Protein AF-A0A4W5JXM8-F1 (afdb_monomer_lite)

pLDDT: mean 73.45, std 16.63, range [31.39, 97.0]

Sequence (114 aa):
MLQGGMRTADVARAKNYNVRTTRQTADRPRSGRPRVTTTAQDWMATTTARVTPGMHNPSISAQTVHNRLRDRHHRQQCRLWAQTHRRWTRQDWQKVLFTDESRFCLTRGRFHFC

Organism: NCBI:txid62062

Foldseek 3Di:
DDPPDDDVVVVVVVVPDPPPPPPDPDDDPDPDDDDPDDPVLLVVLLVCVVVDDPPPDPVADPVNNVVSVVVVVVVVVVVVVCVVCVPPDPVNVVVDDDDDDWDWDDDPNDTDTD

Radius of gyration: 22.89 Å; chains: 1; bounding box: 66×38×47 Å

Secondary structure (DSSP, 8-state):
-------HHHHHHHH-S-TTTTT---PPPP--SPPSS-HHHHHHHHHHTTT-TT-S-TTS-HHHHHHHHHHHHHHHHHHHHHHHTTT--HHHHTT--------EEEETTEEEE-

InterPro domains:
  IPR036397 Ribonuclease H superfamily [G3DSA:3.30.420.10] (60-113)

Structure (mmCIF, N/CA/C/O backbone):
data_AF-A0A4W5JXM8-F1
#
_entry.id   AF-A0A4W5JXM8-F1
#
loop_
_atom_site.group_PDB
_atom_site.id
_atom_site.type_symbol
_atom_site.label_atom_id
_atom_site.label_alt_id
_atom_site.label_comp_id
_atom_site.label_asym_id
_atom_site.label_entity_id
_atom_site.label_seq_id
_atom_site.pdbx_PDB_ins_code
_atom_site.Cartn_x
_atom_site.Cartn_y
_atom_site.Cartn_z
_atom_site.occupancy
_atom_site.B_iso_or_equiv
_atom_site.auth_seq_id
_atom_site.auth_comp_id
_atom_site.auth_asym_id
_atom_site.auth_atom_id
_atom_site.pdbx_PDB_model_num
ATOM 1 N N . MET A 1 1 ? -40.304 18.672 1.586 1.00 31.39 1 MET A N 1
ATOM 2 C CA . MET A 1 1 ? -39.503 17.852 2.521 1.00 31.39 1 MET A CA 1
ATOM 3 C C . MET A 1 1 ? -39.674 16.394 2.111 1.00 31.39 1 MET A C 1
ATOM 5 O O . MET A 1 1 ? -40.776 15.885 2.238 1.00 31.39 1 MET A O 1
ATOM 9 N N . LEU A 1 2 ? -38.659 15.757 1.518 1.00 39.94 2 LEU A N 1
ATOM 10 C CA . LEU A 1 2 ? -38.732 14.358 1.072 1.00 39.94 2 LEU A CA 1
ATOM 11 C C . LEU A 1 2 ? -37.890 13.494 2.020 1.00 39.94 2 LEU A C 1
ATOM 13 O O . LEU A 1 2 ? -36.663 13.538 1.979 1.00 39.94 2 LEU A O 1
ATOM 17 N N . GLN A 1 3 ? -38.547 12.723 2.888 1.00 44.12 3 GLN A N 1
ATOM 18 C CA . GLN A 1 3 ? -37.912 11.657 3.668 1.00 44.12 3 GLN A CA 1
ATOM 19 C C . GLN A 1 3 ? -37.623 10.465 2.742 1.00 44.12 3 GLN A C 1
ATOM 21 O O . GLN A 1 3 ? -38.429 9.551 2.607 1.00 44.12 3 GLN A O 1
ATOM 26 N N . GLY A 1 4 ? -36.472 10.494 2.072 1.00 48.50 4 GLY A N 1
ATOM 27 C CA . GLY A 1 4 ? -35.953 9.397 1.250 1.00 48.50 4 GLY A CA 1
ATOM 28 C C . GLY A 1 4 ? -34.860 8.608 1.971 1.00 48.50 4 GLY A C 1
ATOM 29 O O . GLY A 1 4 ? -33.726 8.572 1.507 1.00 48.50 4 GLY A O 1
ATOM 30 N N . GLY A 1 5 ? -35.160 8.025 3.134 1.00 47.53 5 GLY A N 1
ATOM 31 C CA . GLY A 1 5 ? -34.216 7.165 3.856 1.00 47.53 5 GLY A CA 1
ATOM 32 C C . GLY A 1 5 ? -34.376 5.702 3.442 1.00 47.53 5 GLY A C 1
ATOM 33 O O . GLY A 1 5 ? -35.422 5.110 3.707 1.00 47.53 5 GLY A O 1
ATOM 34 N N . MET A 1 6 ? -33.356 5.108 2.811 1.00 56.25 6 MET A N 1
ATOM 35 C CA . MET A 1 6 ? -33.303 3.658 2.572 1.00 56.25 6 MET A CA 1
ATOM 36 C C . MET A 1 6 ? -33.459 2.912 3.902 1.00 56.25 6 MET A C 1
ATOM 38 O O . MET A 1 6 ? -32.747 3.196 4.867 1.00 56.25 6 MET A O 1
ATOM 42 N N . ARG A 1 7 ? -34.395 1.959 3.969 1.00 61.00 7 ARG A N 1
ATOM 43 C CA . ARG A 1 7 ? -34.633 1.175 5.185 1.00 61.00 7 ARG A CA 1
ATOM 44 C C . ARG A 1 7 ? -33.416 0.285 5.437 1.00 61.00 7 ARG A C 1
ATOM 46 O O . ARG A 1 7 ? -32.874 -0.319 4.516 1.00 61.00 7 ARG A O 1
ATOM 53 N N . THR A 1 8 ? -33.003 0.150 6.693 1.00 55.28 8 THR A N 1
ATOM 54 C CA . THR A 1 8 ? -31.840 -0.657 7.120 1.00 55.28 8 THR A CA 1
ATOM 55 C C . THR A 1 8 ? -31.870 -2.096 6.579 1.00 55.28 8 THR A C 1
ATOM 57 O O . THR A 1 8 ? -30.828 -2.686 6.294 1.00 55.28 8 THR A O 1
ATOM 60 N N . ALA A 1 9 ? -33.070 -2.647 6.370 1.00 53.91 9 ALA A N 1
ATOM 61 C CA . ALA A 1 9 ? -33.285 -3.961 5.770 1.00 53.91 9 ALA A CA 1
ATOM 62 C C . ALA A 1 9 ? -32.826 -4.048 4.300 1.00 53.91 9 ALA A C 1
ATOM 64 O O . ALA A 1 9 ? -32.301 -5.081 3.886 1.00 53.91 9 ALA A O 1
ATOM 65 N N . ASP A 1 10 ? -32.954 -2.968 3.528 1.00 57.06 10 ASP A N 1
ATOM 66 C CA . ASP A 1 10 ? -32.529 -2.916 2.126 1.00 57.06 10 ASP A CA 1
ATOM 67 C C . ASP A 1 10 ? -31.000 -2.867 2.017 1.00 57.06 10 ASP A C 1
ATOM 69 O O . ASP A 1 10 ? -30.415 -3.532 1.161 1.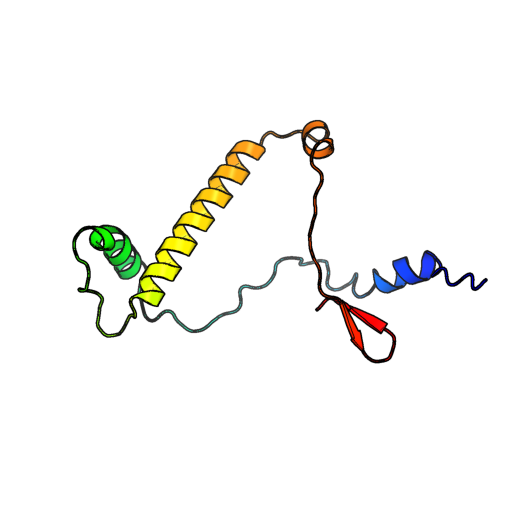00 57.06 10 ASP A O 1
ATOM 73 N N . VAL A 1 11 ? -30.338 -2.183 2.959 1.00 57.56 11 VAL A N 1
ATOM 74 C CA . VAL A 1 11 ? -28.870 -2.189 3.101 1.00 57.56 11 VAL A CA 1
ATOM 75 C C . VAL A 1 11 ? -28.367 -3.590 3.460 1.00 57.56 11 VAL A C 1
ATOM 77 O O . VAL A 1 11 ? -27.395 -4.072 2.877 1.00 57.56 11 VAL A O 1
ATOM 80 N N . ALA A 1 12 ? -29.041 -4.283 4.383 1.00 53.69 12 ALA A N 1
ATOM 81 C CA . ALA A 1 12 ? -28.696 -5.655 4.752 1.00 53.69 12 ALA A CA 1
ATOM 82 C C . ALA A 1 12 ? -28.901 -6.636 3.582 1.00 53.69 12 ALA A C 1
ATOM 84 O O . ALA A 1 12 ? -28.064 -7.510 3.357 1.00 53.69 12 ALA A O 1
ATOM 85 N N . ARG A 1 13 ? -29.965 -6.460 2.788 1.00 55.97 13 ARG A N 1
ATOM 86 C CA . ARG A 1 13 ? -30.256 -7.285 1.605 1.00 55.97 13 ARG A CA 1
ATOM 87 C C . ARG A 1 13 ? -29.265 -7.042 0.465 1.00 55.97 13 ARG A C 1
ATOM 89 O O . ARG A 1 13 ? -28.842 -8.001 -0.171 1.00 55.97 13 ARG A O 1
ATOM 96 N N . ALA A 1 14 ? -28.830 -5.796 0.267 1.00 58.12 14 ALA A N 1
ATOM 97 C CA . ALA A 1 14 ? -27.774 -5.434 -0.679 1.00 58.12 14 ALA A CA 1
ATOM 98 C C . ALA A 1 14 ? -26.382 -5.939 -0.261 1.00 58.12 14 ALA A C 1
ATOM 100 O O . ALA A 1 14 ? -25.515 -6.073 -1.114 1.00 58.12 14 ALA A O 1
ATOM 101 N N . LYS A 1 15 ? -26.159 -6.253 1.024 1.00 59.94 15 LYS A N 1
ATOM 102 C CA . LYS A 1 15 ? -24.945 -6.946 1.498 1.00 59.94 15 LYS A CA 1
ATOM 103 C C . LYS A 1 15 ? -25.039 -8.473 1.411 1.00 59.94 15 LYS A C 1
ATOM 105 O O . LYS A 1 15 ? -24.013 -9.140 1.426 1.00 59.94 15 LYS A O 1
ATOM 110 N N . ASN A 1 16 ? -26.247 -9.031 1.318 1.00 56.31 16 ASN A N 1
ATOM 111 C CA . ASN A 1 16 ? -26.509 -10.472 1.363 1.00 56.31 16 ASN A CA 1
ATOM 112 C C . ASN A 1 16 ? -26.633 -11.097 -0.040 1.00 56.31 16 ASN A C 1
ATOM 114 O O . ASN A 1 16 ? -27.465 -11.971 -0.282 1.00 56.31 16 ASN A O 1
ATOM 118 N N . TYR A 1 17 ? -25.816 -10.641 -0.992 1.00 53.50 17 TYR A N 1
ATOM 119 C CA . TYR A 1 17 ? -25.572 -11.392 -2.218 1.00 53.50 17 TYR A CA 1
ATOM 120 C C . TYR A 1 17 ? -24.395 -12.339 -1.943 1.00 53.50 17 TYR A C 1
ATOM 122 O O . TYR A 1 17 ? -23.270 -11.915 -1.713 1.00 53.50 17 TYR A O 1
ATOM 130 N N . ASN A 1 18 ? -24.660 -13.645 -1.951 1.00 57.28 18 ASN A N 1
ATOM 131 C CA . ASN A 1 18 ? -23.664 -14.725 -1.974 1.00 57.28 18 ASN A CA 1
ATOM 132 C C . ASN A 1 18 ? -22.950 -15.130 -0.670 1.00 57.28 18 ASN A C 1
ATOM 134 O O . ASN A 1 18 ? -21.740 -15.349 -0.679 1.00 57.28 18 ASN A O 1
ATOM 138 N N . VAL A 1 19 ? -23.706 -15.450 0.389 1.00 49.56 19 VAL A N 1
ATOM 139 C CA . VAL A 1 19 ? -23.210 -16.237 1.551 1.00 49.56 19 VAL A CA 1
ATOM 140 C C . VAL A 1 19 ? -22.688 -17.636 1.149 1.00 49.56 19 VAL A C 1
ATOM 142 O O . VAL A 1 19 ? -21.873 -18.232 1.851 1.00 49.56 19 VAL A O 1
ATOM 145 N N . ARG A 1 20 ? -23.105 -18.178 -0.007 1.00 40.66 20 ARG A N 1
ATOM 146 C CA . ARG A 1 20 ? -22.617 -19.479 -0.513 1.00 40.66 20 ARG A CA 1
ATOM 147 C C . ARG A 1 20 ? -21.250 -19.415 -1.209 1.00 40.66 20 ARG A C 1
ATOM 149 O O . ARG A 1 20 ? -20.563 -20.430 -1.230 1.00 40.66 20 ARG A O 1
ATOM 156 N N . THR A 1 21 ? -20.822 -18.252 -1.702 1.00 41.97 21 THR A N 1
ATOM 157 C CA . THR A 1 21 ? -19.524 -18.078 -2.394 1.00 41.97 21 THR A CA 1
ATOM 158 C C . THR A 1 21 ? -18.424 -17.572 -1.448 1.00 41.97 21 THR A C 1
ATOM 160 O O . THR A 1 21 ? -17.245 -17.638 -1.768 1.00 41.97 21 THR A O 1
ATOM 163 N N . THR A 1 22 ? -18.778 -17.120 -0.239 1.00 48.06 22 THR A N 1
ATOM 164 C CA . THR A 1 22 ? -17.853 -16.495 0.729 1.00 48.06 22 THR A CA 1
ATOM 165 C C . THR A 1 22 ? -17.015 -17.474 1.554 1.00 48.06 22 THR A C 1
ATOM 167 O O . THR A 1 22 ? -16.244 -17.040 2.404 1.00 48.06 22 THR A O 1
ATOM 170 N N . ARG A 1 23 ? -17.137 -18.793 1.351 1.00 43.56 23 ARG A N 1
ATOM 171 C CA . ARG A 1 23 ? -16.299 -19.767 2.082 1.00 43.56 23 ARG A CA 1
ATOM 172 C C . ARG A 1 23 ? -14.869 -19.871 1.540 1.00 43.56 23 ARG A C 1
ATOM 174 O O . ARG A 1 23 ? -14.038 -20.518 2.166 1.00 43.56 23 ARG A O 1
ATOM 181 N N . GLN A 1 24 ? -14.572 -19.215 0.419 1.00 56.69 24 GLN A N 1
ATOM 182 C CA . GLN A 1 24 ? -13.214 -19.002 -0.074 1.00 56.69 24 GLN A CA 1
ATOM 183 C C . GLN A 1 24 ? -13.045 -17.531 -0.465 1.00 56.69 24 GLN A C 1
ATOM 185 O O . GLN A 1 24 ? -13.334 -17.128 -1.584 1.00 56.69 24 GLN A O 1
ATOM 190 N N . THR A 1 25 ? -12.563 -16.722 0.475 1.00 54.75 25 THR A N 1
ATOM 191 C CA . THR A 1 25 ? -12.200 -15.306 0.270 1.00 54.75 25 THR A CA 1
ATOM 192 C C . THR A 1 25 ? -10.791 -15.138 -0.308 1.00 54.75 25 THR A C 1
ATOM 194 O O . THR A 1 25 ? -10.211 -14.058 -0.243 1.00 54.75 25 THR A O 1
ATOM 197 N N . ALA A 1 26 ? -10.194 -16.214 -0.817 1.00 57.75 26 ALA A N 1
ATOM 198 C CA . ALA A 1 26 ? -8.900 -16.152 -1.470 1.00 57.75 26 ALA A CA 1
ATOM 199 C C . ALA A 1 26 ? -9.129 -15.853 -2.952 1.00 57.75 26 ALA A C 1
ATOM 201 O O . ALA A 1 26 ? -9.621 -16.708 -3.688 1.00 57.75 26 ALA A O 1
ATOM 202 N N . ASP A 1 27 ? -8.780 -14.641 -3.382 1.00 56.41 27 ASP A N 1
ATOM 203 C CA . ASP A 1 27 ? -8.702 -14.324 -4.805 1.00 56.41 27 ASP A CA 1
ATOM 204 C C . ASP A 1 27 ? -7.713 -15.297 -5.462 1.00 56.41 27 ASP A C 1
ATOM 206 O O . ASP A 1 27 ? -6.556 -15.421 -5.038 1.00 56.41 27 ASP A O 1
ATOM 210 N N . ARG A 1 28 ? -8.177 -16.056 -6.458 1.00 63.22 28 ARG A N 1
ATOM 211 C CA . ARG A 1 28 ? -7.311 -16.986 -7.182 1.00 63.22 28 ARG A CA 1
ATOM 212 C C . ARG A 1 28 ? -6.347 -16.137 -8.007 1.00 63.22 28 ARG A C 1
ATOM 214 O O . ARG A 1 28 ? -6.817 -15.349 -8.829 1.00 63.22 28 ARG A O 1
ATOM 221 N N . PRO A 1 29 ? -5.019 -16.304 -7.867 1.00 64.69 29 PRO A N 1
ATOM 222 C CA . PRO A 1 29 ? -4.078 -15.505 -8.634 1.00 64.69 29 PRO A CA 1
ATOM 223 C C . PRO A 1 29 ? -4.359 -15.687 -10.127 1.00 64.69 29 PRO A C 1
ATOM 225 O O . PRO A 1 29 ? -4.309 -16.800 -10.659 1.00 64.69 29 PRO A O 1
ATOM 228 N N . ARG A 1 30 ? -4.709 -14.583 -10.796 1.00 70.50 30 ARG A N 1
ATOM 229 C CA . ARG A 1 30 ? -4.930 -14.559 -12.243 1.00 70.50 30 ARG A CA 1
ATOM 230 C C . ARG A 1 30 ? -3.636 -15.002 -12.926 1.00 70.50 30 ARG A C 1
ATOM 232 O O . ARG A 1 30 ? -2.571 -14.473 -12.615 1.00 70.50 30 ARG A O 1
ATOM 239 N N . SER A 1 31 ? -3.728 -15.954 -13.855 1.00 64.38 31 SER A N 1
ATOM 240 C CA . SER A 1 31 ? -2.561 -16.584 -14.497 1.00 64.38 31 SER A CA 1
ATOM 241 C C . SER A 1 31 ? -1.690 -15.612 -15.297 1.00 64.38 31 SER A C 1
ATOM 243 O O . SER A 1 31 ? -0.525 -15.918 -15.528 1.00 64.38 31 SER A O 1
ATOM 245 N N . GLY A 1 32 ? -2.212 -14.429 -15.640 1.00 73.81 32 GLY A N 1
ATOM 246 C CA . GLY A 1 32 ? -1.446 -13.325 -16.212 1.00 73.81 32 GLY A CA 1
ATOM 247 C C . GLY A 1 32 ? -0.754 -13.669 -17.534 1.00 73.81 32 GLY A C 1
ATOM 248 O O . GLY A 1 32 ? -0.808 -14.786 -18.041 1.00 73.81 32 GLY A O 1
ATOM 249 N N . ARG A 1 33 ? -0.084 -12.679 -18.123 1.00 72.25 33 ARG A N 1
ATOM 250 C CA . ARG A 1 33 ? 0.825 -12.927 -19.246 1.00 72.25 33 ARG A CA 1
ATOM 251 C C . ARG A 1 33 ? 2.143 -13.492 -18.694 1.00 72.25 33 ARG A C 1
ATOM 253 O O . ARG A 1 33 ? 2.645 -12.929 -17.715 1.00 72.25 33 ARG A O 1
ATOM 260 N N . PRO A 1 34 ? 2.732 -14.536 -19.308 1.00 73.62 34 PRO A N 1
ATOM 261 C CA . PRO A 1 34 ? 4.038 -15.046 -18.906 1.00 73.62 34 PRO A CA 1
ATOM 262 C C . PRO A 1 34 ? 5.083 -13.929 -18.881 1.00 73.62 34 PRO A C 1
ATOM 264 O O . PRO A 1 34 ? 5.110 -13.060 -19.758 1.00 73.62 34 PRO A O 1
ATOM 267 N N . ARG A 1 35 ? 5.939 -13.932 -17.856 1.00 69.62 35 ARG A N 1
ATOM 268 C CA . ARG A 1 35 ? 7.014 -12.945 -17.745 1.00 69.62 35 ARG A CA 1
ATOM 269 C C . ARG A 1 35 ? 8.043 -13.210 -18.840 1.00 69.62 35 ARG A C 1
ATOM 271 O O . ARG A 1 35 ? 8.529 -14.323 -18.971 1.00 69.62 35 ARG A O 1
ATOM 278 N N . VAL A 1 36 ? 8.409 -12.160 -19.574 1.00 77.94 36 VAL A N 1
ATOM 279 C CA . VAL A 1 36 ? 9.506 -12.186 -20.563 1.00 77.94 36 VAL A CA 1
ATOM 280 C C . VAL A 1 36 ? 10.867 -12.385 -19.881 1.00 77.94 36 VAL A C 1
ATOM 282 O O . VAL A 1 36 ? 11.843 -12.736 -20.531 1.00 77.94 36 VAL A O 1
ATOM 285 N N . THR A 1 37 ? 10.940 -12.173 -18.563 1.00 74.19 37 THR A N 1
ATOM 286 C CA . THR A 1 37 ? 12.180 -12.255 -17.795 1.00 74.19 37 THR A CA 1
ATOM 287 C C . THR A 1 37 ? 12.084 -13.232 -16.641 1.00 74.19 37 THR A C 1
ATOM 289 O O . THR A 1 37 ? 11.055 -13.345 -15.968 1.00 74.19 37 THR A O 1
ATOM 292 N N . THR A 1 38 ? 13.200 -13.902 -16.390 1.00 79.81 38 THR A N 1
ATOM 293 C CA . THR A 1 38 ? 13.368 -14.835 -15.277 1.00 79.81 38 THR A CA 1
ATOM 294 C C . THR A 1 38 ? 13.735 -14.085 -13.996 1.00 79.81 38 THR A C 1
ATOM 296 O O . THR A 1 38 ? 14.359 -13.026 -14.030 1.00 79.81 38 THR A O 1
ATOM 299 N N . THR A 1 39 ? 13.430 -14.664 -12.833 1.00 76.19 39 THR A N 1
ATOM 300 C CA . THR A 1 39 ? 13.776 -14.110 -11.510 1.00 76.19 39 THR A CA 1
ATOM 301 C C . THR A 1 39 ? 15.260 -13.741 -11.368 1.00 76.19 39 THR A C 1
ATOM 303 O O . THR A 1 39 ? 15.581 -12.717 -10.765 1.00 76.19 39 THR A O 1
ATOM 306 N N . ALA A 1 40 ? 16.167 -14.533 -11.950 1.00 76.56 40 ALA A N 1
ATOM 307 C CA . ALA A 1 40 ? 17.604 -14.248 -11.959 1.00 76.56 40 ALA A CA 1
ATOM 308 C C . ALA A 1 40 ? 17.942 -12.977 -12.761 1.00 76.56 40 ALA A C 1
ATOM 310 O O . ALA A 1 40 ? 18.712 -12.140 -12.296 1.00 76.56 40 ALA A O 1
ATOM 311 N N . GLN A 1 41 ? 17.300 -12.790 -13.920 1.00 75.94 41 GLN A N 1
ATOM 312 C CA . GLN A 1 41 ? 17.454 -11.588 -14.744 1.00 75.94 41 GLN A CA 1
ATOM 313 C C . GLN A 1 41 ? 16.888 -10.351 -14.036 1.00 75.94 41 GLN A C 1
ATOM 315 O O . GLN A 1 41 ? 17.483 -9.281 -14.105 1.00 75.94 41 GLN A O 1
ATOM 320 N N . ASP A 1 42 ? 15.780 -10.495 -13.301 1.00 74.19 42 ASP A N 1
ATOM 321 C CA . ASP A 1 42 ? 15.207 -9.410 -12.495 1.00 74.19 42 ASP A CA 1
ATOM 322 C C . ASP A 1 42 ? 16.131 -9.002 -11.337 1.00 74.19 42 ASP A C 1
ATOM 324 O O . ASP A 1 42 ? 16.225 -7.816 -11.010 1.00 74.19 42 ASP A O 1
ATOM 328 N N . TRP A 1 43 ? 16.807 -9.965 -10.699 1.00 73.56 43 TRP A N 1
ATOM 329 C CA . TRP A 1 43 ? 17.784 -9.682 -9.647 1.00 73.56 43 TRP A CA 1
ATOM 330 C C . TRP A 1 43 ? 19.023 -8.994 -10.214 1.00 73.56 43 TRP A C 1
ATOM 332 O O . TRP A 1 43 ? 19.405 -7.949 -9.698 1.00 73.56 43 TRP A O 1
ATOM 342 N N . MET A 1 44 ? 19.575 -9.505 -11.319 1.00 74.06 44 MET A N 1
ATOM 343 C CA . MET A 1 44 ? 20.682 -8.855 -12.018 1.00 74.06 44 MET A CA 1
ATOM 344 C C . MET A 1 44 ? 20.3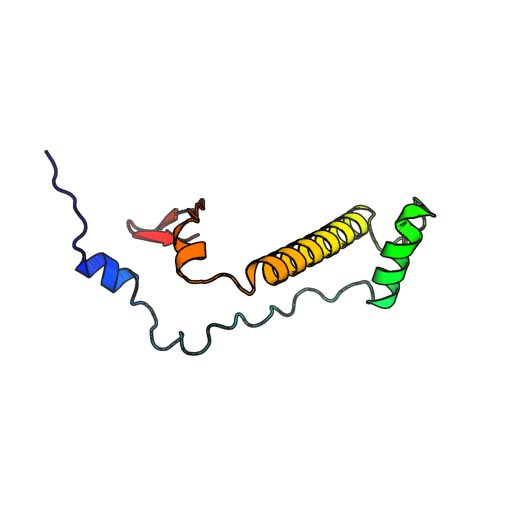23 -7.424 -12.410 1.00 74.06 44 MET A C 1
ATOM 346 O O . MET A 1 44 ? 21.023 -6.515 -11.993 1.00 74.06 44 MET A O 1
ATOM 350 N N . ALA A 1 45 ? 19.187 -7.204 -13.083 1.00 69.75 45 ALA A N 1
ATOM 351 C CA . ALA A 1 45 ? 18.730 -5.867 -13.459 1.00 69.75 45 ALA A CA 1
ATOM 352 C C . ALA A 1 45 ? 18.572 -4.929 -12.251 1.00 69.75 45 ALA A C 1
ATOM 354 O O . ALA A 1 45 ? 18.907 -3.756 -12.341 1.00 69.75 45 ALA A O 1
ATOM 355 N N . THR A 1 46 ? 18.092 -5.433 -11.109 1.00 70.00 46 THR A N 1
ATOM 356 C CA . THR A 1 46 ? 17.991 -4.642 -9.870 1.00 70.00 46 THR A CA 1
ATOM 357 C C . THR A 1 46 ? 19.374 -4.250 -9.340 1.00 70.00 46 THR A C 1
ATOM 359 O O . THR A 1 46 ? 19.574 -3.109 -8.928 1.00 70.00 46 THR A O 1
ATOM 362 N N . THR A 1 47 ? 20.325 -5.187 -9.349 1.00 72.88 47 THR A N 1
ATOM 363 C CA . THR A 1 47 ? 21.675 -5.013 -8.797 1.00 72.88 47 THR A CA 1
ATOM 364 C C . THR A 1 47 ? 22.552 -4.127 -9.686 1.00 72.88 47 THR A C 1
ATOM 366 O O . THR A 1 47 ? 23.267 -3.268 -9.175 1.00 72.88 47 THR A O 1
ATOM 369 N N . THR A 1 48 ? 22.467 -4.273 -11.012 1.00 67.88 48 THR A N 1
ATOM 370 C CA . THR A 1 48 ? 23.256 -3.486 -11.975 1.00 67.88 48 THR A CA 1
ATOM 371 C C . THR A 1 48 ? 22.586 -2.190 -12.426 1.00 67.88 48 THR A C 1
ATOM 373 O O . THR A 1 48 ? 23.269 -1.358 -13.016 1.00 67.88 48 THR A O 1
ATOM 376 N N . ALA A 1 49 ? 21.313 -1.931 -12.088 1.00 63.53 49 ALA A N 1
ATOM 377 C CA . ALA A 1 49 ? 20.624 -0.679 -12.441 1.00 63.53 49 ALA A CA 1
ATOM 378 C C . ALA A 1 49 ? 21.369 0.593 -11.996 1.00 63.53 49 ALA A C 1
ATOM 380 O O . ALA A 1 49 ? 21.248 1.626 -12.647 1.00 63.53 49 ALA A O 1
ATOM 381 N N . ARG A 1 50 ? 22.141 0.530 -10.900 1.00 62.16 50 ARG A N 1
ATOM 382 C CA . ARG A 1 50 ? 22.969 1.654 -10.422 1.00 62.16 50 ARG A CA 1
ATOM 383 C C . ARG A 1 50 ? 24.300 1.803 -11.159 1.00 62.16 50 ARG A C 1
ATOM 385 O O . ARG A 1 50 ? 24.845 2.897 -11.184 1.00 62.16 50 ARG A O 1
ATOM 392 N N . VAL A 1 51 ? 24.832 0.708 -11.697 1.00 64.19 51 VAL A N 1
ATOM 393 C CA . VAL A 1 51 ? 26.195 0.622 -12.249 1.00 64.19 51 VAL A CA 1
ATOM 394 C C . VAL A 1 51 ? 26.183 0.744 -13.773 1.00 64.19 51 VAL A C 1
ATOM 396 O O . VAL A 1 51 ? 27.188 1.115 -14.368 1.00 64.19 51 VAL A O 1
ATOM 399 N N . THR A 1 52 ? 25.053 0.463 -14.426 1.00 61.12 52 THR A N 1
ATOM 400 C CA . THR A 1 52 ? 24.990 0.460 -15.888 1.00 61.12 52 THR A CA 1
ATOM 401 C C . THR A 1 52 ? 23.658 0.998 -16.416 1.00 61.12 52 THR A C 1
ATOM 403 O O . THR A 1 52 ? 22.752 0.227 -16.750 1.00 61.12 52 THR A O 1
ATOM 406 N N . PRO A 1 53 ? 23.511 2.330 -16.524 1.00 54.75 53 PRO A N 1
ATOM 407 C CA . PRO A 1 53 ? 22.404 2.923 -17.259 1.00 54.75 53 PRO A CA 1
ATOM 408 C C . PRO A 1 53 ? 22.505 2.503 -18.737 1.00 54.75 53 PRO A C 1
ATOM 410 O O . PRO A 1 53 ? 23.486 2.815 -19.401 1.00 54.75 53 PRO A O 1
ATOM 413 N N . GLY A 1 54 ? 21.516 1.766 -19.253 1.00 58.12 54 GLY A N 1
ATOM 414 C CA . GLY A 1 54 ? 21.388 1.475 -20.692 1.00 58.12 54 GLY A CA 1
ATOM 415 C C . GLY A 1 54 ? 21.688 0.042 -21.160 1.00 58.12 54 GLY A C 1
ATOM 416 O O . GLY A 1 54 ? 21.249 -0.319 -22.246 1.00 58.12 54 GLY A O 1
ATOM 417 N N . MET A 1 55 ? 22.308 -0.829 -20.351 1.00 57.09 55 MET A N 1
ATOM 418 C CA . MET A 1 55 ? 22.579 -2.245 -20.717 1.00 57.09 55 MET A CA 1
ATOM 419 C C . MET A 1 55 ? 21.409 -3.211 -20.445 1.00 57.09 55 MET A C 1
ATOM 421 O O . M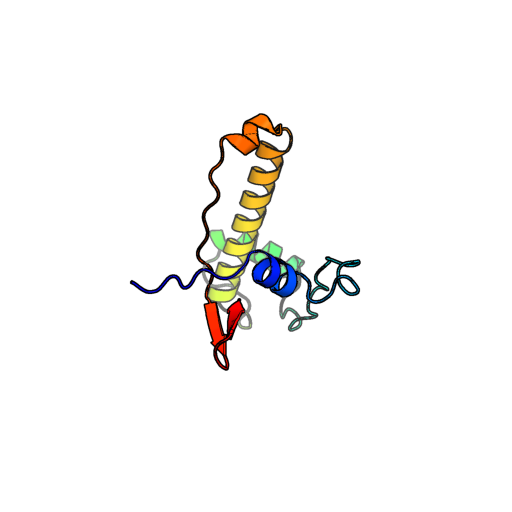ET A 1 55 ? 21.595 -4.411 -20.241 1.00 57.09 55 MET A O 1
ATOM 425 N N . HIS A 1 56 ? 20.175 -2.712 -20.418 1.00 57.06 56 HIS A N 1
ATOM 426 C CA . HIS A 1 56 ? 19.007 -3.587 -20.406 1.00 57.06 56 HIS A CA 1
ATOM 427 C C . HIS A 1 56 ? 18.961 -4.454 -21.678 1.00 57.06 56 HIS A C 1
ATOM 429 O O . HIS A 1 56 ? 19.246 -3.971 -22.772 1.00 57.06 56 HIS A O 1
ATOM 435 N N . ASN A 1 57 ? 18.613 -5.739 -21.526 1.00 57.12 57 ASN A N 1
ATOM 436 C CA . ASN A 1 57 ? 18.301 -6.635 -22.645 1.00 57.12 57 ASN A CA 1
ATOM 437 C C . ASN A 1 57 ? 17.351 -5.887 -23.605 1.00 57.12 57 ASN A C 1
ATOM 439 O O . ASN A 1 57 ? 16.333 -5.399 -23.115 1.00 57.12 57 ASN A O 1
ATOM 443 N N . PRO A 1 58 ? 17.628 -5.780 -24.920 1.00 59.91 58 PRO A N 1
ATOM 444 C CA . PRO A 1 58 ? 16.825 -4.971 -25.849 1.00 59.91 58 PRO A CA 1
ATOM 445 C C . PRO A 1 58 ? 15.334 -5.354 -25.894 1.00 59.91 58 PRO A C 1
ATOM 447 O O . PRO A 1 58 ? 14.504 -4.582 -26.361 1.00 59.91 58 PRO A O 1
ATOM 450 N N . SER A 1 59 ? 14.971 -6.525 -25.362 1.00 64.50 59 SER A N 1
ATOM 451 C CA . SER A 1 59 ? 13.583 -6.971 -25.182 1.00 64.50 59 SER A CA 1
ATOM 452 C C . SER A 1 59 ? 12.856 -6.407 -23.945 1.00 64.50 59 SER A C 1
ATOM 454 O O . SER A 1 59 ? 11.651 -6.617 -23.798 1.00 64.50 59 SER A O 1
ATOM 456 N N . ILE A 1 60 ? 13.544 -5.706 -23.037 1.00 68.81 60 ILE A N 1
ATOM 457 C CA . ILE A 1 60 ? 12.983 -5.157 -21.795 1.00 68.81 60 ILE A CA 1
ATOM 458 C C . ILE A 1 60 ? 13.104 -3.640 -21.846 1.00 68.81 60 ILE A C 1
ATOM 460 O O . ILE A 1 60 ? 14.207 -3.124 -21.890 1.00 68.81 60 ILE A O 1
ATOM 464 N N . SER A 1 61 ? 11.992 -2.911 -21.762 1.00 80.25 61 SER A N 1
ATOM 465 C CA . SER A 1 61 ? 12.030 -1.445 -21.722 1.00 80.25 61 SER A CA 1
ATOM 466 C C . SER A 1 61 ? 12.538 -0.906 -20.379 1.00 80.25 61 SER A C 1
ATOM 468 O O . SER A 1 61 ? 12.296 -1.501 -19.323 1.00 80.25 61 SER A O 1
ATOM 470 N N . ALA A 1 62 ? 13.158 0.278 -20.389 1.00 77.31 62 ALA A N 1
ATOM 471 C CA . ALA A 1 62 ? 13.543 0.998 -19.169 1.00 77.31 62 ALA A CA 1
ATOM 472 C C . ALA A 1 62 ? 12.356 1.182 -18.198 1.00 77.31 62 ALA A C 1
ATOM 474 O O . ALA A 1 62 ? 12.503 1.007 -16.988 1.00 77.31 62 ALA A O 1
ATOM 475 N N . GLN A 1 63 ? 11.149 1.417 -18.729 1.00 80.38 63 GLN A N 1
ATOM 476 C CA . GLN A 1 63 ? 9.917 1.491 -17.937 1.00 80.38 63 GLN A CA 1
ATOM 477 C C . GLN A 1 63 ? 9.627 0.190 -17.176 1.00 80.38 63 GLN A C 1
ATOM 479 O O . GLN A 1 63 ? 9.171 0.219 -16.034 1.00 80.38 63 GLN A O 1
ATOM 484 N N . THR A 1 64 ? 9.903 -0.962 -17.787 1.00 81.94 64 THR A N 1
ATOM 485 C CA . THR A 1 64 ? 9.708 -2.267 -17.146 1.00 81.94 64 THR A CA 1
ATOM 486 C C . THR A 1 64 ? 10.662 -2.444 -15.967 1.00 81.94 64 THR A C 1
ATOM 488 O O . THR A 1 64 ? 10.250 -2.925 -14.912 1.00 81.94 64 THR A O 1
ATOM 491 N N . VAL A 1 65 ? 11.917 -2.010 -16.113 1.00 81.19 65 VAL A N 1
ATOM 492 C CA . VAL A 1 65 ? 12.898 -2.012 -15.017 1.00 81.19 65 VAL A CA 1
ATOM 493 C C . VAL A 1 65 ? 12.443 -1.080 -13.891 1.00 81.19 65 VAL A C 1
ATOM 495 O O . VAL A 1 65 ? 12.412 -1.491 -12.732 1.00 81.19 65 VAL A O 1
ATOM 498 N N . HIS A 1 66 ? 11.993 0.132 -14.225 1.00 83.56 66 HIS A N 1
ATOM 499 C CA . HIS A 1 66 ? 11.486 1.094 -13.247 1.00 83.56 66 HIS A CA 1
ATOM 500 C C . HIS A 1 66 ? 10.268 0.563 -12.469 1.00 83.56 66 HIS A C 1
ATOM 502 O O . HIS A 1 66 ? 10.249 0.607 -11.238 1.00 83.56 66 HIS A O 1
ATOM 508 N N . ASN A 1 67 ? 9.285 -0.024 -13.160 1.00 85.38 67 ASN A N 1
ATOM 509 C CA . ASN A 1 67 ? 8.111 -0.628 -12.522 1.00 85.38 67 ASN A CA 1
ATOM 510 C C . ASN A 1 67 ? 8.507 -1.759 -11.557 1.00 85.38 67 ASN A C 1
ATOM 512 O O . ASN A 1 67 ? 7.975 -1.841 -10.455 1.00 85.38 67 ASN A O 1
ATOM 516 N N . ARG A 1 68 ? 9.491 -2.593 -11.919 1.00 82.00 68 ARG A N 1
ATOM 517 C CA . ARG A 1 68 ? 9.980 -3.676 -11.045 1.00 82.00 68 ARG A CA 1
ATOM 518 C C . ARG A 1 68 ? 10.666 -3.160 -9.789 1.00 82.00 68 ARG A C 1
ATOM 520 O O . ARG A 1 68 ? 10.478 -3.731 -8.714 1.00 82.00 68 ARG A O 1
ATOM 527 N N . LEU A 1 69 ? 11.458 -2.098 -9.916 1.00 85.69 69 LEU A N 1
ATOM 528 C CA . LEU A 1 69 ? 12.088 -1.450 -8.768 1.00 85.69 69 LEU A CA 1
ATOM 529 C C . LEU A 1 69 ? 11.030 -0.850 -7.837 1.00 85.69 69 LEU A C 1
ATOM 531 O O . LEU A 1 69 ? 11.080 -1.088 -6.628 1.00 85.69 69 LEU A O 1
ATOM 535 N N . ARG A 1 70 ? 10.027 -0.162 -8.399 1.00 87.62 70 ARG A N 1
ATOM 536 C CA . ARG A 1 70 ? 8.888 0.379 -7.645 1.00 87.62 70 ARG A CA 1
ATOM 537 C C . ARG A 1 70 ? 8.111 -0.720 -6.916 1.00 87.62 70 ARG A C 1
ATOM 539 O O . ARG A 1 70 ? 7.850 -0.579 -5.724 1.00 87.62 70 ARG A O 1
ATOM 546 N N . ASP A 1 71 ? 7.816 -1.835 -7.583 1.00 87.25 71 ASP A N 1
ATOM 547 C CA . ASP A 1 71 ? 7.124 -2.983 -6.985 1.00 87.25 71 ASP A CA 1
ATOM 548 C C . ASP A 1 71 ? 7.918 -3.603 -5.829 1.00 87.25 71 ASP A C 1
ATOM 550 O O . ASP A 1 71 ? 7.348 -3.938 -4.787 1.00 87.25 71 ASP A O 1
ATOM 554 N N . ARG A 1 72 ? 9.242 -3.763 -5.984 1.00 84.69 72 ARG A N 1
ATOM 555 C CA . ARG A 1 72 ? 10.103 -4.260 -4.898 1.00 84.69 72 ARG A CA 1
ATOM 556 C C . ARG A 1 72 ? 10.084 -3.316 -3.701 1.00 84.69 72 ARG A C 1
ATOM 558 O O . ARG A 1 72 ? 9.940 -3.790 -2.574 1.00 84.69 72 ARG A O 1
ATOM 565 N N . HIS A 1 73 ? 10.201 -2.013 -3.943 1.00 88.81 73 HIS A N 1
ATOM 566 C CA . HIS A 1 73 ? 10.167 -1.011 -2.884 1.00 88.81 73 HIS A CA 1
ATOM 567 C C . HIS A 1 73 ? 8.823 -1.018 -2.148 1.00 88.81 73 HIS A C 1
ATOM 569 O O . HIS A 1 73 ? 8.793 -1.110 -0.922 1.00 88.81 73 HIS A O 1
ATOM 575 N N . HIS A 1 74 ? 7.715 -1.042 -2.891 1.00 92.12 74 HIS A N 1
ATOM 576 C CA . HIS A 1 74 ? 6.373 -1.116 -2.323 1.00 92.12 74 HIS A CA 1
ATOM 577 C C . HIS A 1 74 ? 6.193 -2.362 -1.444 1.00 92.12 74 HIS A C 1
ATOM 579 O O . HIS A 1 74 ? 5.776 -2.258 -0.293 1.00 92.12 74 HIS A O 1
ATOM 585 N N . ARG A 1 75 ? 6.606 -3.545 -1.924 1.00 90.31 75 ARG A N 1
ATOM 586 C CA . ARG A 1 75 ? 6.553 -4.785 -1.127 1.00 90.31 75 ARG A CA 1
ATOM 587 C C . ARG A 1 75 ? 7.372 -4.692 0.157 1.00 90.31 75 ARG A C 1
ATOM 589 O O . ARG A 1 75 ? 6.938 -5.197 1.192 1.00 90.31 75 ARG A O 1
ATOM 596 N N . GLN A 1 76 ? 8.549 -4.073 0.101 1.00 93.00 76 GLN A N 1
ATOM 597 C CA . GLN A 1 76 ? 9.387 -3.875 1.280 1.00 93.00 76 GLN A CA 1
ATOM 598 C C . GLN A 1 76 ? 8.707 -2.951 2.297 1.00 93.00 76 GLN A C 1
ATOM 600 O O . GLN A 1 76 ? 8.684 -3.281 3.482 1.00 93.00 76 GLN A O 1
ATOM 605 N N . GLN A 1 77 ? 8.102 -1.851 1.842 1.00 93.94 77 GLN A N 1
ATOM 606 C CA . GLN A 1 77 ? 7.343 -0.937 2.698 1.00 93.94 77 GLN A CA 1
ATOM 607 C C . GLN A 1 77 ? 6.128 -1.621 3.331 1.00 93.94 7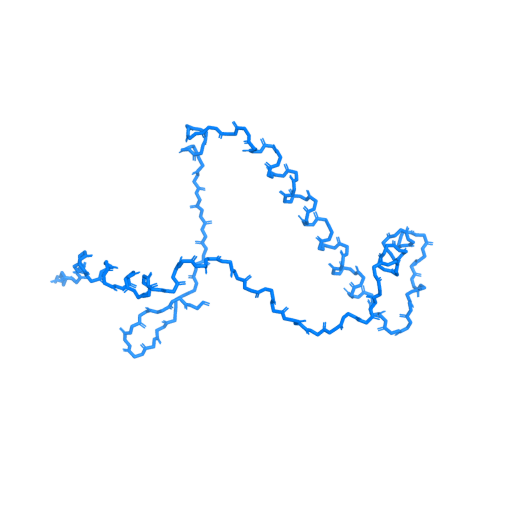7 GLN A C 1
ATOM 609 O O . GLN A 1 77 ? 5.948 -1.526 4.542 1.00 93.94 77 GLN A O 1
ATOM 614 N N . CYS A 1 78 ? 5.343 -2.381 2.560 1.00 94.19 78 CYS A N 1
ATOM 615 C CA . CYS A 1 78 ? 4.214 -3.147 3.096 1.00 94.19 78 CYS A CA 1
ATOM 616 C C . CYS A 1 78 ? 4.664 -4.166 4.149 1.00 94.19 78 CYS A C 1
ATOM 618 O O . CYS A 1 78 ? 4.024 -4.306 5.190 1.00 94.19 78 CYS A O 1
ATOM 620 N N . ARG A 1 79 ? 5.783 -4.863 3.907 1.00 95.81 79 ARG A N 1
ATOM 621 C CA . ARG A 1 79 ? 6.346 -5.815 4.873 1.00 95.81 79 ARG A CA 1
ATOM 622 C C . ARG A 1 79 ? 6.781 -5.117 6.157 1.00 95.81 79 ARG A C 1
ATOM 624 O O . ARG A 1 79 ? 6.475 -5.621 7.234 1.00 95.81 79 ARG A O 1
ATOM 631 N N . LEU A 1 80 ? 7.481 -3.989 6.047 1.00 96.94 80 LEU A N 1
ATOM 632 C CA . LEU A 1 80 ? 7.904 -3.200 7.201 1.00 96.94 80 LEU A CA 1
ATOM 633 C C . LEU A 1 80 ? 6.685 -2.728 7.997 1.00 96.94 80 LEU A C 1
ATOM 635 O O . LEU A 1 80 ? 6.622 -2.949 9.200 1.00 96.94 80 LEU A O 1
ATOM 639 N N . TRP A 1 81 ? 5.682 -2.175 7.314 1.00 95.12 81 TRP A N 1
ATOM 640 C CA . TRP A 1 81 ? 4.441 -1.728 7.937 1.00 95.12 81 TRP A CA 1
ATOM 641 C C . TRP A 1 81 ? 3.757 -2.866 8.702 1.00 95.12 81 TRP A C 1
ATOM 643 O O . TRP A 1 81 ? 3.467 -2.720 9.889 1.00 95.12 81 TRP A O 1
ATOM 653 N N . ALA A 1 82 ? 3.594 -4.034 8.075 1.00 95.38 82 ALA A N 1
ATOM 654 C CA . ALA A 1 82 ? 2.992 -5.199 8.718 1.00 95.38 82 ALA A CA 1
ATOM 655 C C . ALA A 1 82 ? 3.806 -5.689 9.926 1.00 95.38 82 ALA A C 1
ATOM 657 O O . ALA A 1 82 ? 3.228 -6.110 10.923 1.00 95.38 82 ALA A O 1
ATOM 658 N N . GLN A 1 83 ? 5.139 -5.628 9.864 1.00 95.81 83 GLN A N 1
ATOM 659 C CA . GLN A 1 83 ? 6.007 -5.993 10.985 1.00 95.81 83 GLN A CA 1
ATOM 660 C C . GLN A 1 83 ? 5.876 -5.013 12.153 1.00 95.81 83 GLN A C 1
ATOM 662 O O . GLN A 1 83 ? 5.699 -5.457 13.287 1.00 95.81 83 GLN A O 1
ATOM 667 N N . THR A 1 84 ? 5.903 -3.708 11.881 1.00 96.12 84 THR A N 1
ATOM 668 C CA . THR A 1 84 ? 5.745 -2.652 12.891 1.00 96.12 84 THR A CA 1
ATOM 669 C C . THR A 1 84 ? 4.398 -2.755 13.604 1.00 96.12 84 THR A C 1
ATOM 671 O O . THR A 1 84 ? 4.331 -2.641 14.825 1.00 96.12 84 THR A O 1
ATOM 674 N N . HIS A 1 85 ? 3.332 -3.047 12.858 1.00 94.88 85 HIS A N 1
ATOM 675 C CA . HIS A 1 85 ? 1.968 -3.097 13.384 1.00 94.88 85 HIS A CA 1
ATOM 676 C C . HIS A 1 85 ? 1.546 -4.510 13.820 1.00 94.88 85 HIS A C 1
ATOM 678 O O . HIS A 1 85 ? 0.418 -4.721 14.258 1.00 94.88 85 HIS A O 1
ATOM 684 N N . ARG A 1 86 ? 2.452 -5.499 13.764 1.00 94.44 86 ARG A N 1
ATOM 685 C CA . ARG A 1 86 ? 2.152 -6.904 14.091 1.00 94.44 86 ARG A CA 1
ATOM 686 C C . ARG A 1 86 ? 1.669 -7.100 15.529 1.00 94.44 86 ARG A C 1
ATOM 688 O O . ARG A 1 86 ? 0.915 -8.029 15.795 1.00 94.44 86 ARG A O 1
ATOM 695 N N . ARG A 1 87 ? 2.158 -6.276 16.460 1.00 95.62 87 ARG A N 1
ATOM 696 C CA . ARG A 1 87 ? 1.847 -6.362 17.898 1.00 95.62 87 ARG A CA 1
ATOM 697 C C . ARG A 1 87 ? 0.756 -5.389 18.344 1.00 95.62 87 ARG A C 1
ATOM 699 O O . ARG A 1 87 ? 0.493 -5.303 19.538 1.00 95.62 87 ARG A O 1
ATOM 706 N N . TRP A 1 88 ? 0.151 -4.650 17.417 1.00 97.00 88 TRP A N 1
ATOM 707 C CA . TRP A 1 88 ? -0.890 -3.690 17.760 1.00 97.00 88 TRP A CA 1
ATOM 708 C C . TRP A 1 88 ? -2.112 -4.383 18.350 1.00 97.00 88 TRP A C 1
ATOM 710 O O . TRP A 1 88 ? -2.611 -5.377 17.816 1.00 97.00 88 TRP A O 1
ATOM 720 N N . THR A 1 89 ? -2.598 -3.830 19.454 1.00 95.25 89 THR A N 1
ATOM 721 C CA . THR A 1 89 ? -3.795 -4.311 20.138 1.00 95.25 89 THR A CA 1
ATOM 722 C C . THR A 1 89 ? -5.051 -3.680 19.534 1.00 95.25 89 THR A C 1
ATOM 724 O O . THR A 1 89 ? -4.983 -2.736 18.746 1.00 95.25 89 THR A O 1
ATOM 727 N N . ARG A 1 90 ? -6.242 -4.164 19.915 1.00 94.56 90 ARG A N 1
ATOM 728 C CA . ARG A 1 90 ? -7.507 -3.544 19.473 1.00 94.56 90 ARG A CA 1
ATOM 729 C C . ARG A 1 90 ? -7.614 -2.068 19.867 1.00 94.56 90 ARG A C 1
ATOM 731 O O . ARG A 1 90 ? -8.184 -1.300 19.102 1.00 94.56 90 ARG A O 1
ATOM 738 N N . GLN A 1 91 ? -7.067 -1.678 21.018 1.00 95.56 91 GLN A N 1
ATOM 739 C CA . GLN A 1 91 ? -7.077 -0.284 21.475 1.00 95.56 91 GLN A CA 1
ATOM 740 C C . GLN A 1 91 ? -6.184 0.610 20.609 1.00 95.56 91 GLN A C 1
ATOM 742 O O . GLN A 1 91 ? -6.486 1.785 20.419 1.00 95.56 91 GLN A O 1
ATOM 747 N N . ASP A 1 92 ? -5.108 0.060 20.045 1.00 94.75 92 ASP A N 1
ATOM 748 C CA . ASP A 1 92 ? -4.239 0.798 19.125 1.00 94.75 92 ASP A CA 1
ATOM 749 C C . ASP A 1 92 ? -4.932 1.016 17.778 1.00 94.75 92 ASP A C 1
ATOM 751 O O . ASP A 1 92 ? -4.939 2.130 17.259 1.00 94.75 92 ASP A O 1
ATOM 755 N N . TRP A 1 93 ? -5.622 -0.008 17.262 1.00 95.56 93 TRP A N 1
ATOM 756 C CA . TRP A 1 93 ? -6.426 0.117 16.041 1.00 95.56 93 TRP A CA 1
ATOM 757 C C . TRP A 1 93 ? -7.608 1.078 16.185 1.00 95.56 93 TRP A C 1
ATOM 759 O O . TRP A 1 93 ? -7.960 1.743 15.217 1.00 95.56 93 TRP A O 1
ATOM 769 N N . GLN A 1 94 ? -8.192 1.199 17.381 1.00 94.31 94 GLN A N 1
ATOM 770 C CA . GLN A 1 94 ? -9.282 2.147 17.649 1.00 94.31 94 GLN A CA 1
ATOM 771 C C . GLN A 1 94 ? -8.880 3.614 17.456 1.00 94.31 94 GLN A C 1
ATOM 773 O O . GLN A 1 94 ? -9.748 4.451 17.232 1.00 94.31 94 GLN A O 1
ATOM 778 N N . LYS A 1 95 ? -7.583 3.931 17.529 1.00 94.94 95 LYS A N 1
ATOM 779 C CA . LYS A 1 95 ? -7.069 5.293 17.324 1.00 94.94 95 LYS A CA 1
ATOM 780 C C . LYS A 1 95 ? -6.902 5.642 15.841 1.00 94.94 95 LYS A C 1
ATOM 782 O O . LYS A 1 95 ? -6.695 6.809 15.522 1.00 94.94 95 LYS A O 1
ATOM 787 N N . VAL A 1 96 ? -6.955 4.658 14.939 1.00 94.25 96 VAL A N 1
ATOM 788 C CA . VAL A 1 96 ? -6.749 4.868 13.501 1.00 94.25 96 VAL A CA 1
ATOM 789 C C . VAL A 1 96 ? -8.073 5.153 12.810 1.00 94.25 96 VAL A C 1
ATOM 791 O O . VAL A 1 96 ? -8.991 4.334 12.836 1.00 94.25 96 VAL A O 1
ATOM 794 N N . LEU A 1 97 ? -8.140 6.293 12.125 1.00 95.50 97 LEU A N 1
ATOM 795 C CA . LEU A 1 97 ? -9.226 6.603 11.207 1.00 95.50 97 LEU A CA 1
ATOM 796 C C . LEU A 1 97 ? -8.851 6.132 9.799 1.00 95.50 97 LEU A C 1
ATOM 798 O O . LEU A 1 97 ? -7.904 6.641 9.202 1.00 95.50 97 LEU A O 1
ATOM 802 N N . PHE A 1 98 ? -9.600 5.164 9.273 1.00 92.31 98 PHE A N 1
ATOM 803 C CA . PHE A 1 98 ? -9.446 4.696 7.898 1.00 92.31 98 PHE A CA 1
ATOM 804 C C . PHE A 1 98 ? -10.304 5.537 6.953 1.00 92.31 98 PHE A C 1
ATOM 806 O O . PHE A 1 98 ? -11.498 5.721 7.194 1.00 92.31 98 PHE A O 1
ATOM 813 N N . THR A 1 99 ? -9.702 6.005 5.864 1.00 94.12 99 THR A N 1
ATOM 814 C CA . THR A 1 99 ? -10.374 6.731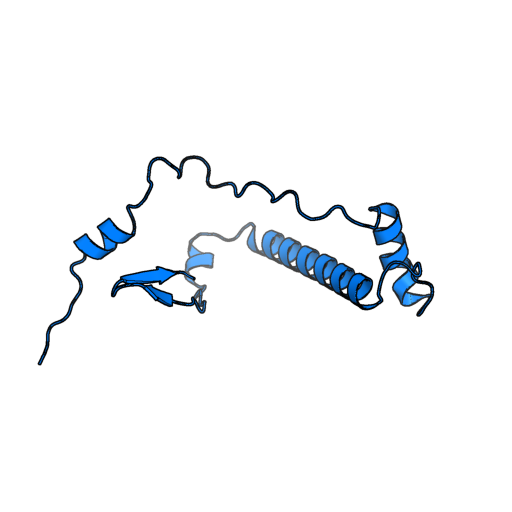 4.784 1.00 94.12 99 THR A CA 1
ATOM 815 C C . THR A 1 99 ? -10.021 6.092 3.446 1.00 94.12 99 THR A C 1
ATOM 817 O O . THR A 1 99 ? -8.915 5.584 3.265 1.00 94.12 99 THR A O 1
ATOM 820 N N . ASP A 1 100 ? -10.979 6.077 2.525 1.00 92.62 100 ASP A N 1
ATOM 821 C CA . ASP A 1 100 ? -10.803 5.586 1.160 1.00 92.62 100 ASP A CA 1
ATOM 822 C C . ASP A 1 100 ? -11.814 6.275 0.236 1.00 92.62 100 ASP A C 1
ATOM 824 O O . ASP A 1 100 ? -12.870 6.733 0.685 1.00 92.62 100 ASP A O 1
ATOM 828 N N . GLU A 1 101 ? -11.492 6.329 -1.051 1.00 92.00 101 GLU A N 1
ATOM 829 C CA . GLU A 1 101 ? -12.386 6.805 -2.099 1.00 92.00 101 GLU A CA 1
ATOM 830 C C . GLU A 1 101 ? -12.817 5.625 -2.971 1.00 92.00 101 GLU A C 1
ATOM 832 O O . GLU A 1 101 ? -12.033 5.059 -3.732 1.00 92.00 101 GLU A O 1
ATOM 837 N N . SER A 1 102 ? -14.098 5.269 -2.899 1.00 85.69 102 SER A N 1
ATOM 838 C CA . SER A 1 102 ? -14.679 4.213 -3.728 1.00 85.69 102 SER A CA 1
ATOM 839 C C . SER A 1 102 ? -15.522 4.802 -4.857 1.00 85.69 102 SER A C 1
ATOM 841 O O . SER A 1 102 ? -16.299 5.737 -4.656 1.00 85.69 102 SER A O 1
ATOM 843 N N . ARG A 1 103 ? -15.407 4.225 -6.058 1.00 86.75 103 ARG A N 1
ATOM 844 C CA . ARG A 1 103 ? -16.233 4.611 -7.208 1.00 86.75 103 ARG A CA 1
ATOM 845 C C . ARG A 1 103 ? -17.561 3.860 -7.178 1.00 86.75 103 ARG A C 1
ATOM 847 O O . ARG A 1 103 ? -17.601 2.641 -7.026 1.00 86.75 103 ARG A O 1
ATOM 854 N N . PHE A 1 104 ? -18.651 4.592 -7.376 1.00 82.25 104 PHE A N 1
ATOM 855 C CA . PHE A 1 104 ? -19.992 4.025 -7.471 1.00 82.25 104 PHE A CA 1
ATOM 856 C C . PHE A 1 104 ? -20.533 4.202 -8.883 1.00 82.25 104 PHE A C 1
ATOM 858 O O . PHE A 1 104 ? -20.624 5.314 -9.399 1.00 82.25 104 PHE A O 1
ATOM 865 N N . CYS A 1 105 ? -20.911 3.087 -9.496 1.00 85.75 105 CYS A N 1
ATOM 866 C CA . CYS A 1 105 ? -21.506 3.040 -10.817 1.00 85.75 105 CYS A CA 1
ATOM 867 C C . CYS A 1 105 ? -23.023 2.909 -10.673 1.00 85.75 105 CYS A C 1
ATOM 869 O O . CYS A 1 105 ? -23.528 2.014 -9.992 1.00 85.75 105 CYS A O 1
ATOM 871 N N . LEU A 1 106 ? -23.762 3.790 -11.344 1.00 83.81 106 LEU A N 1
ATOM 872 C CA . LEU A 1 106 ? -25.215 3.720 -11.445 1.00 83.81 106 LEU A CA 1
ATOM 873 C C . LEU A 1 106 ? -25.596 2.878 -12.660 1.00 83.81 106 LEU A C 1
ATOM 875 O O . LEU A 1 106 ? -25.417 3.306 -13.796 1.00 83.81 106 LEU A O 1
ATOM 879 N N . THR A 1 107 ? -26.149 1.687 -12.431 1.00 80.00 107 THR A N 1
ATOM 880 C CA . THR A 1 107 ? -26.722 0.860 -13.502 1.00 80.00 107 THR A CA 1
ATOM 881 C C . THR A 1 107 ? -28.190 0.594 -13.196 1.00 80.00 107 THR A C 1
ATOM 883 O O . THR A 1 107 ? -28.516 0.014 -12.164 1.00 80.00 107 THR A O 1
ATOM 886 N N . ARG A 1 108 ? -29.096 1.026 -14.088 1.00 75.38 108 ARG A N 1
ATOM 887 C CA . ARG A 1 108 ? -30.557 0.818 -13.965 1.00 75.38 108 ARG A CA 1
ATOM 888 C C . ARG A 1 108 ? -31.139 1.248 -12.604 1.00 75.38 108 ARG A C 1
ATOM 890 O O . ARG A 1 108 ? -31.932 0.528 -12.005 1.00 75.38 108 ARG A O 1
ATOM 897 N N . GLY A 1 109 ? -30.713 2.406 -12.096 1.00 73.56 109 GLY A N 1
ATOM 898 C CA . GLY A 1 109 ? -31.196 2.947 -10.818 1.00 73.56 109 GLY A CA 1
ATOM 899 C C . GLY A 1 109 ? -30.677 2.224 -9.570 1.00 73.56 109 GLY A C 1
ATOM 900 O O . GLY A 1 109 ? -31.156 2.493 -8.472 1.00 73.56 109 GLY A O 1
ATOM 901 N N . ARG A 1 110 ? -29.700 1.317 -9.708 1.00 63.38 110 ARG A N 1
ATOM 902 C CA . ARG A 1 110 ? -28.991 0.693 -8.586 1.00 63.38 110 ARG A CA 1
ATOM 903 C C . ARG A 1 110 ? -27.525 1.108 -8.583 1.00 63.38 110 ARG A C 1
ATOM 905 O O . ARG A 1 110 ? -26.873 1.127 -9.627 1.00 63.38 110 ARG A O 1
ATOM 912 N N . PHE A 1 111 ? -27.024 1.438 -7.396 1.00 70.94 111 PHE A N 1
ATOM 913 C CA . PHE A 1 111 ? -25.607 1.681 -7.161 1.00 70.94 111 PHE A CA 1
ATOM 914 C C . PHE A 1 111 ? -24.880 0.347 -7.011 1.00 70.94 111 PHE A C 1
ATOM 916 O O . PHE A 1 111 ? -25.275 -0.496 -6.205 1.00 70.94 111 PHE A O 1
ATOM 923 N N . HIS A 1 112 ? -23.804 0.175 -7.767 1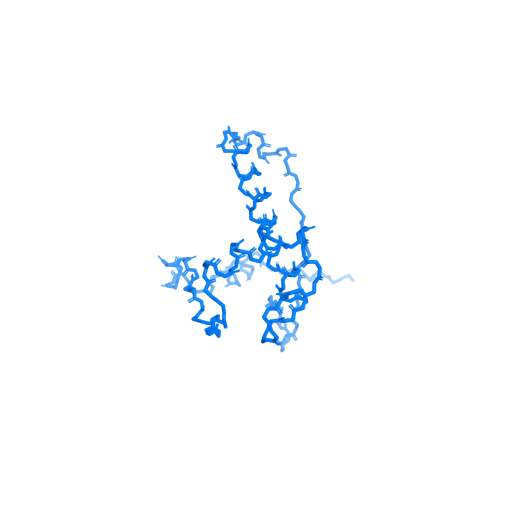.00 73.38 112 HIS A N 1
ATOM 924 C CA . HIS A 1 112 ? -22.875 -0.937 -7.632 1.00 73.38 112 HIS A CA 1
ATOM 925 C C . HIS A 1 112 ? -21.458 -0.380 -7.506 1.00 73.38 112 HIS A C 1
ATOM 927 O O . HIS A 1 112 ? -21.141 0.645 -8.110 1.00 73.38 112 HIS A O 1
ATOM 933 N N . PHE A 1 113 ? -20.612 -1.038 -6.714 1.00 73.62 113 PHE A N 1
ATOM 934 C CA . PHE A 1 113 ? -19.188 -0.718 -6.694 1.00 73.62 113 PHE A CA 1
ATOM 935 C C . PHE A 1 113 ? -18.602 -1.000 -8.078 1.00 73.62 113 PHE A C 1
ATOM 937 O O . PHE A 1 113 ? -18.810 -2.090 -8.623 1.00 73.62 113 PHE A O 1
ATOM 944 N N . CYS A 1 114 ? -17.923 0.000 -8.633 1.00 66.19 114 CYS A N 1
ATOM 945 C CA . CYS A 1 114 ? -16.915 -0.229 -9.656 1.00 66.19 114 CYS A CA 1
ATOM 946 C C . CYS A 1 114 ? -15.572 -0.495 -8.942 1.00 66.19 114 CYS A C 1
ATOM 948 O O . CYS A 1 114 ? -14.729 -1.164 -9.564 1.00 66.19 114 CYS A O 1
#